Protein AF-A0A931UJ26-F1 (afdb_monomer)

Mean predicted aligned error: 15.84 Å

Nearest PDB structures (foldseek):
  3op9-assembly1_A  TM=4.551E-01  e=1.557E-01  Listeria innocua
  1b0n-assembly1_A  TM=3.603E-01  e=1.557E-01  Bacillus subtilis
  6cf1-assembly1_B  TM=5.191E-01  e=8.273E-01  Proteus vulgaris
  2icp-assembly1_A  TM=5.443E-01  e=1.192E+00  Escherichia coli CFT073
  6cf1-assembly1_A  TM=5.221E-01  e=2.230E+00  Proteus vulgaris

Secondary structure (DSSP, 8-state):
-PBP---HHHHHHHHHHTT--HHHHHHHHTS-HHHHHHHHTTSS--BHHHHS-HHHHHHH--TTS-HHHHHHHHHHHHT--HHHHHHHHHHTTSS-HHHHHHHHHHHHHHHHHHHHHT--PPPHHHHHHHHH-HHHHHHHHHHHHTTSS-HHHHHHHHTS-GGGHHHHHHHHT--

Sequence (175 aa):
MSQALVNPDILRWARERSYLGVDMLAHKIGTKVEKVLAWEMGEALPTFKQLVPKNLFLVTWNSNQNIGENADRLARHLRVSTVVIARRALDLNLIDWAGYWSFYESERDKWTRTREDSESGGDFYRTLKTRNGTRFSQAVLSSAYEGRLLFREAAALLGTSVGNLDHYAKEMGVR

Structure (mmCIF, N/CA/C/O backbone):
data_AF-A0A931UJ26-F1
#
_entry.id   AF-A0A931UJ26-F1
#
loop_
_atom_site.group_PDB
_atom_site.id
_atom_site.type_symbol
_atom_site.label_atom_id
_atom_site.label_alt_id
_atom_site.label_comp_id
_atom_site.label_asym_id
_atom_site.label_entity_id
_atom_site.label_seq_id
_atom_site.pdbx_PDB_ins_code
_atom_site.Cartn_x
_atom_site.Cartn_y
_atom_site.Cartn_z
_atom_site.occupancy
_atom_site.B_iso_or_equiv
_atom_site.auth_seq_id
_atom_site.auth_comp_id
_atom_site.auth_asym_id
_atom_site.auth_atom_id
_atom_site.pdbx_PDB_model_num
ATOM 1 N N . MET A 1 1 ? 15.962 -14.970 -13.561 1.00 50.59 1 MET A N 1
ATOM 2 C CA . MET A 1 1 ? 14.930 -13.942 -13.848 1.00 50.59 1 MET A CA 1
ATOM 3 C C . MET A 1 1 ? 14.310 -13.528 -12.524 1.00 50.59 1 MET A C 1
ATOM 5 O O . MET A 1 1 ? 13.926 -14.416 -11.780 1.00 50.59 1 MET A O 1
ATOM 9 N N . SER A 1 2 ? 14.265 -12.233 -12.207 1.00 52.56 2 SER A N 1
ATOM 10 C CA . SER A 1 2 ? 13.712 -11.697 -10.953 1.00 52.56 2 SER A CA 1
ATOM 11 C C . SER A 1 2 ? 12.178 -11.812 -10.935 1.00 52.56 2 SER A C 1
ATOM 13 O O . SER A 1 2 ? 11.491 -11.302 -11.826 1.00 52.56 2 SER A O 1
ATOM 15 N N . GLN A 1 3 ? 11.639 -12.530 -9.948 1.00 62.94 3 GLN A N 1
ATOM 16 C CA . GLN A 1 3 ? 10.199 -12.640 -9.695 1.00 62.94 3 GLN A CA 1
ATOM 17 C C . GLN A 1 3 ? 9.702 -11.382 -8.974 1.00 62.94 3 GLN A C 1
ATOM 19 O O . GLN A 1 3 ? 10.409 -10.845 -8.123 1.00 62.94 3 GLN A O 1
ATOM 24 N N . ALA A 1 4 ? 8.507 -10.905 -9.320 1.00 61.78 4 ALA A N 1
ATOM 25 C CA . ALA A 1 4 ? 7.857 -9.818 -8.603 1.00 61.78 4 ALA A CA 1
ATOM 26 C C . ALA A 1 4 ? 7.001 -10.409 -7.477 1.00 61.78 4 ALA A C 1
ATOM 28 O O . ALA A 1 4 ? 6.097 -11.201 -7.737 1.00 61.78 4 ALA A O 1
ATOM 29 N N . LEU A 1 5 ? 7.284 -10.026 -6.232 1.00 61.44 5 LEU A N 1
ATOM 30 C CA . LEU A 1 5 ? 6.483 -10.401 -5.065 1.00 61.44 5 LEU A CA 1
ATOM 31 C C . LEU A 1 5 ? 5.169 -9.608 -5.092 1.00 61.44 5 LEU A C 1
ATOM 33 O O . LEU A 1 5 ? 5.069 -8.528 -4.515 1.00 61.44 5 LEU A O 1
ATOM 37 N N . VAL A 1 6 ? 4.185 -10.115 -5.833 1.00 65.19 6 VAL A N 1
ATOM 38 C CA . VAL A 1 6 ? 2.844 -9.529 -5.942 1.00 65.19 6 VAL A CA 1
ATOM 39 C C . VAL A 1 6 ? 1.851 -10.429 -5.220 1.00 65.19 6 VAL A C 1
ATOM 41 O O . VAL A 1 6 ? 1.891 -11.644 -5.387 1.00 65.19 6 VAL A O 1
ATOM 44 N N . ASN A 1 7 ? 0.954 -9.834 -4.433 1.00 70.00 7 ASN A N 1
ATOM 45 C CA . ASN A 1 7 ? -0.110 -10.565 -3.753 1.00 70.00 7 ASN A CA 1
ATOM 46 C C . ASN A 1 7 ? -1.138 -11.113 -4.782 1.00 70.00 7 ASN A C 1
ATOM 48 O O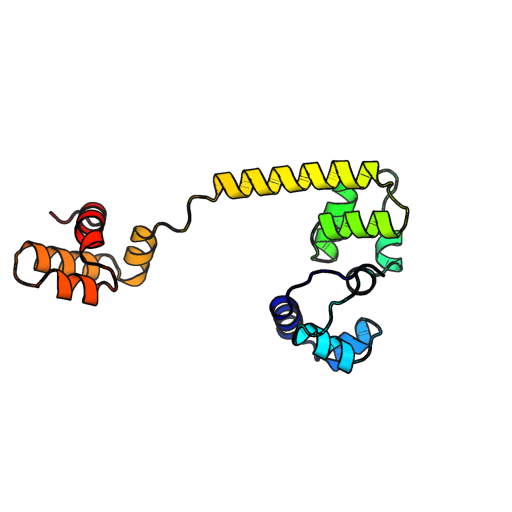 . ASN A 1 7 ? -1.698 -10.310 -5.540 1.00 70.00 7 ASN A O 1
ATOM 52 N N . PRO A 1 8 ? -1.415 -12.434 -4.796 1.00 70.00 8 PRO A N 1
ATOM 53 C CA . PRO A 1 8 ? -2.411 -13.069 -5.669 1.00 70.00 8 PRO A CA 1
ATOM 54 C C . PRO A 1 8 ? -3.813 -12.452 -5.595 1.00 70.00 8 PRO A C 1
ATOM 56 O O . PRO A 1 8 ? -4.455 -12.247 -6.628 1.00 70.00 8 PRO A O 1
ATOM 59 N N . ASP A 1 9 ? -4.266 -12.079 -4.397 1.00 62.59 9 ASP A N 1
ATOM 60 C CA . ASP A 1 9 ? -5.603 -11.515 -4.180 1.00 62.59 9 ASP A CA 1
ATOM 61 C C . ASP A 1 9 ? -5.744 -10.137 -4.833 1.00 62.59 9 ASP A C 1
ATOM 63 O O . ASP A 1 9 ? -6.786 -9.797 -5.394 1.00 62.59 9 ASP A O 1
ATOM 67 N N . ILE A 1 10 ? -4.662 -9.352 -4.833 1.00 65.94 10 ILE A N 1
ATOM 68 C CA . ILE A 1 10 ? -4.625 -8.034 -5.476 1.00 65.94 10 ILE A CA 1
ATOM 69 C C . ILE A 1 10 ? -4.669 -8.176 -7.002 1.00 65.94 10 ILE A C 1
ATOM 71 O O . ILE A 1 10 ? -5.315 -7.367 -7.671 1.00 65.94 10 ILE A O 1
ATOM 75 N N . LEU A 1 11 ? -4.021 -9.203 -7.565 1.00 68.50 11 LEU A N 1
ATOM 76 C CA . LEU A 1 11 ? -4.060 -9.479 -9.006 1.00 68.50 11 LEU A CA 1
ATOM 77 C C . LEU A 1 11 ? -5.468 -9.858 -9.463 1.00 68.50 11 LEU A C 1
ATOM 79 O O . LEU A 1 11 ? -5.969 -9.282 -10.434 1.00 68.50 11 LEU A O 1
ATOM 83 N N . ARG A 1 12 ? -6.120 -10.766 -8.729 1.00 70.69 12 ARG A N 1
ATOM 84 C CA . ARG A 1 12 ? -7.504 -11.172 -8.996 1.00 70.69 12 ARG A CA 1
ATOM 85 C C . ARG A 1 12 ? -8.454 -9.980 -8.896 1.00 70.69 12 ARG A C 1
ATOM 87 O O . ARG A 1 12 ? -9.188 -9.703 -9.843 1.00 70.69 12 ARG A O 1
ATOM 94 N N . TRP A 1 13 ? -8.363 -9.213 -7.808 1.00 71.56 13 TRP A N 1
ATOM 95 C CA . TRP A 1 13 ? -9.161 -8.002 -7.606 1.00 71.56 13 TRP A CA 1
ATOM 96 C C . TRP A 1 13 ? -8.979 -6.985 -8.741 1.00 71.56 13 TRP A C 1
ATOM 98 O O . TRP A 1 13 ? -9.958 -6.456 -9.269 1.00 71.56 13 TRP A O 1
ATOM 108 N N . ALA A 1 14 ? -7.737 -6.714 -9.155 1.00 63.72 14 ALA A N 1
ATOM 109 C CA . ALA A 1 14 ? -7.449 -5.743 -10.208 1.00 63.72 14 ALA A CA 1
ATOM 110 C C . ALA A 1 14 ? -7.990 -6.189 -11.575 1.00 63.72 14 ALA A C 1
ATOM 112 O O . ALA A 1 14 ? -8.492 -5.353 -12.338 1.00 63.72 14 ALA A O 1
ATOM 113 N N . ARG A 1 15 ? -7.919 -7.494 -11.878 1.00 82.94 15 ARG A N 1
ATOM 114 C CA . ARG A 1 15 ? -8.492 -8.087 -13.092 1.00 82.94 15 ARG A CA 1
ATOM 115 C C . ARG A 1 15 ? -10.016 -7.953 -13.102 1.00 82.94 15 ARG A C 1
ATOM 117 O O . ARG A 1 15 ? -10.567 -7.419 -14.066 1.00 82.94 15 ARG A O 1
ATOM 124 N N . GLU A 1 16 ? -10.679 -8.390 -12.034 1.00 74.19 16 GLU A N 1
ATOM 125 C CA . GLU A 1 16 ? -12.142 -8.357 -11.903 1.00 74.19 16 GLU A CA 1
ATOM 126 C C . GLU A 1 16 ? -12.684 -6.928 -11.944 1.00 74.19 16 GLU A C 1
ATOM 128 O O . GLU A 1 16 ? -13.625 -6.636 -12.678 1.00 74.19 16 GLU A O 1
ATOM 133 N N . ARG A 1 17 ? -12.025 -5.995 -11.249 1.00 64.69 17 ARG A N 1
ATOM 134 C CA . ARG A 1 17 ? -12.390 -4.572 -11.257 1.00 64.69 17 ARG A CA 1
ATOM 135 C C . ARG A 1 17 ? -12.195 -3.901 -12.618 1.00 64.69 17 ARG A C 1
ATOM 137 O O . ARG A 1 17 ? -12.850 -2.902 -12.903 1.00 64.69 17 ARG A O 1
ATOM 144 N N . SER A 1 18 ? -11.296 -4.431 -13.443 1.00 65.12 18 SER A N 1
ATOM 145 C CA . SER A 1 18 ? -11.082 -3.974 -14.820 1.00 65.12 18 SER A CA 1
ATOM 146 C C . SER A 1 18 ? -11.994 -4.686 -15.828 1.00 65.12 18 SER A C 1
ATOM 148 O O . SER A 1 18 ? -11.839 -4.459 -17.025 1.00 65.12 18 SER A O 1
ATOM 150 N N . TYR A 1 19 ? -12.911 -5.547 -15.362 1.00 76.00 19 TYR A N 1
ATOM 151 C CA . TYR A 1 19 ? -13.787 -6.389 -16.185 1.00 76.00 19 TYR A CA 1
ATOM 152 C C . TYR A 1 19 ? -13.023 -7.230 -17.221 1.00 76.00 19 TYR A C 1
ATOM 154 O O . TYR A 1 19 ? -13.502 -7.469 -18.328 1.00 76.00 19 TYR A O 1
ATOM 162 N N . LEU A 1 20 ? -11.808 -7.668 -16.875 1.00 74.56 20 LEU A N 1
ATOM 163 C CA . LEU A 1 20 ? -10.976 -8.488 -17.752 1.00 74.56 20 LEU A CA 1
ATOM 164 C C . LEU A 1 20 ? -11.167 -9.977 -17.436 1.00 74.56 20 LEU A C 1
ATOM 166 O O . LEU A 1 20 ? -11.028 -10.418 -16.294 1.00 74.56 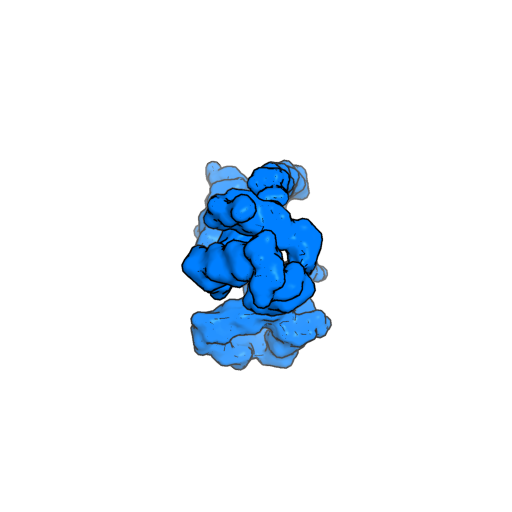20 LEU A O 1
ATOM 170 N N . GLY A 1 21 ? -11.439 -10.773 -18.469 1.00 82.50 21 GLY A N 1
ATOM 171 C CA . GLY A 1 21 ? -11.308 -12.229 -18.399 1.00 82.50 21 GLY A CA 1
ATOM 172 C C . GLY A 1 21 ? -9.844 -12.650 -18.221 1.00 82.50 21 GLY A C 1
ATOM 173 O O . GLY A 1 21 ? -8.923 -11.907 -18.577 1.00 82.50 21 GLY A O 1
ATOM 174 N N . VAL A 1 22 ? -9.610 -13.832 -17.643 1.00 79.25 22 VAL A N 1
ATOM 175 C CA . VAL A 1 22 ? -8.252 -14.387 -17.444 1.00 79.25 22 VAL A CA 1
ATOM 176 C C . VAL A 1 22 ? -7.551 -14.602 -18.792 1.00 79.25 22 VAL A C 1
ATOM 178 O O . VAL A 1 22 ? -6.363 -14.324 -18.945 1.00 79.25 22 VAL A O 1
ATOM 181 N N . ASP A 1 23 ? -8.316 -15.035 -19.788 1.00 80.94 23 ASP A N 1
ATOM 182 C CA . ASP A 1 23 ? -7.950 -15.190 -21.193 1.00 80.94 23 ASP A CA 1
ATOM 183 C C . ASP A 1 23 ? -7.543 -13.858 -21.842 1.00 80.94 23 ASP A C 1
ATOM 185 O O . ASP A 1 23 ? -6.474 -13.752 -22.449 1.00 80.94 23 ASP A O 1
ATOM 189 N N . MET A 1 24 ? -8.339 -12.810 -21.628 1.00 76.12 24 MET A N 1
ATOM 190 C CA . MET A 1 24 ? -8.066 -11.466 -22.139 1.00 76.12 24 MET A CA 1
ATOM 191 C C . MET A 1 24 ? -6.815 -10.855 -21.499 1.00 76.12 24 MET A C 1
ATOM 193 O O . MET A 1 24 ? -6.013 -10.206 -22.177 1.00 76.12 24 MET A O 1
ATOM 197 N N . LEU A 1 25 ? -6.611 -11.085 -20.199 1.00 76.81 25 LEU A N 1
ATOM 198 C CA . LEU A 1 25 ? -5.410 -10.654 -19.487 1.00 76.81 25 LEU A CA 1
ATOM 199 C C . LEU A 1 25 ? -4.162 -11.376 -20.011 1.00 76.81 25 LEU A C 1
ATOM 201 O O . LEU A 1 25 ? -3.145 -10.734 -20.284 1.00 76.81 25 LEU A O 1
ATOM 205 N N . ALA A 1 26 ? -4.251 -12.694 -20.199 1.00 81.88 26 ALA A N 1
ATOM 206 C CA . ALA A 1 26 ? -3.172 -13.515 -20.735 1.00 81.88 26 ALA A CA 1
ATOM 207 C C . ALA A 1 26 ? -2.764 -13.064 -22.146 1.00 81.88 26 ALA A C 1
ATOM 209 O O . ALA A 1 26 ? -1.575 -12.864 -22.408 1.00 81.88 26 ALA A O 1
ATOM 210 N N . HIS A 1 27 ? -3.743 -12.804 -23.019 1.00 80.25 27 HIS A N 1
ATOM 211 C CA . HIS A 1 27 ? -3.508 -12.294 -24.368 1.00 80.25 27 HIS A CA 1
ATOM 212 C C . HIS A 1 27 ? -2.820 -10.919 -24.353 1.00 80.25 27 HIS A C 1
ATOM 214 O O . HIS A 1 27 ? -1.817 -10.716 -25.034 1.00 80.25 27 HIS A O 1
ATOM 220 N N . LYS A 1 28 ? -3.296 -9.991 -23.512 1.00 72.94 28 LYS A N 1
ATOM 221 C CA . LYS A 1 28 ? -2.764 -8.621 -23.421 1.00 72.94 28 LYS A CA 1
ATOM 222 C C . LYS A 1 28 ? -1.346 -8.550 -22.843 1.00 72.94 28 LYS A C 1
ATOM 224 O O . LYS A 1 28 ? -0.566 -7.689 -23.241 1.00 72.94 28 LYS A O 1
ATOM 229 N N . ILE A 1 29 ? -1.011 -9.443 -21.910 1.00 73.62 29 ILE A N 1
ATOM 230 C CA . ILE A 1 29 ? 0.327 -9.546 -21.296 1.00 73.62 29 ILE A CA 1
ATOM 231 C C . ILE A 1 29 ? 1.272 -10.426 -22.140 1.00 73.62 29 ILE A C 1
ATOM 233 O O . ILE A 1 29 ? 2.484 -10.429 -21.917 1.00 73.62 29 ILE A O 1
ATOM 237 N N . GLY A 1 30 ? 0.749 -11.164 -23.125 1.00 77.75 30 GLY A N 1
ATOM 238 C CA . GLY A 1 30 ? 1.531 -12.089 -23.946 1.00 77.75 30 GLY A CA 1
ATOM 239 C C . GLY A 1 30 ? 2.007 -13.306 -23.150 1.00 77.75 30 GLY A C 1
ATOM 240 O O . GLY A 1 30 ? 3.174 -13.695 -23.221 1.00 77.75 30 GLY A O 1
ATOM 241 N N . THR A 1 31 ? 1.131 -13.887 -22.329 1.00 81.94 31 THR A N 1
ATOM 242 C CA . THR A 1 31 ? 1.430 -15.089 -21.544 1.00 8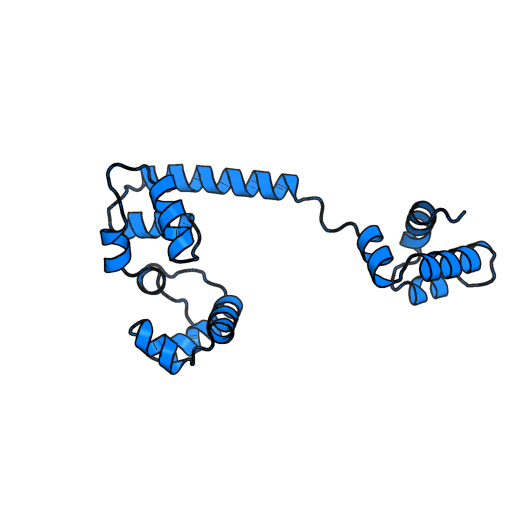1.94 31 THR A CA 1
ATOM 243 C C . THR A 1 31 ? 0.321 -16.135 -21.658 1.00 81.94 31 THR A C 1
ATOM 245 O O . THR A 1 31 ? -0.720 -15.882 -22.254 1.00 81.94 31 THR A O 1
ATOM 248 N N . LYS A 1 32 ? 0.558 -17.342 -21.136 1.00 84.94 32 LYS A N 1
ATOM 249 C CA . LYS A 1 32 ? -0.433 -18.426 -21.165 1.00 84.94 32 LYS A CA 1
ATOM 250 C C . LYS A 1 32 ? -1.474 -18.232 -20.066 1.00 84.94 32 LYS A C 1
ATOM 252 O O . LYS A 1 32 ? -1.114 -17.840 -18.957 1.00 84.94 32 LYS A O 1
ATOM 257 N N . VAL A 1 33 ? -2.729 -18.580 -20.350 1.00 83.31 33 VAL A N 1
ATOM 258 C CA . VAL A 1 33 ? -3.852 -18.513 -19.393 1.00 83.31 33 VAL A CA 1
ATOM 259 C C . VAL A 1 33 ? -3.542 -19.301 -18.119 1.00 83.31 33 VAL A C 1
ATOM 261 O O . VAL A 1 33 ? -3.693 -18.779 -17.020 1.00 83.31 33 VAL A O 1
ATOM 264 N N . GLU A 1 34 ? -2.989 -20.506 -18.270 1.00 84.56 34 GLU A N 1
ATOM 265 C CA . GLU A 1 34 ? -2.540 -21.378 -17.170 1.00 84.56 34 GLU A CA 1
ATOM 266 C C . GLU A 1 34 ? -1.594 -20.656 -16.202 1.00 84.56 34 GLU A C 1
ATOM 268 O O . GLU A 1 34 ? -1.661 -20.827 -14.989 1.00 84.56 34 GLU A O 1
ATOM 273 N N . LYS A 1 35 ? -0.721 -19.800 -16.740 1.00 81.00 35 LYS A N 1
ATOM 274 C CA . LYS A 1 35 ? 0.269 -19.071 -15.951 1.00 81.00 35 LYS A CA 1
ATOM 275 C C . LYS A 1 35 ? -0.357 -17.915 -15.173 1.00 81.00 35 LYS A C 1
ATOM 277 O O . LYS A 1 35 ? 0.092 -17.629 -14.072 1.00 81.00 35 LYS A O 1
ATOM 282 N N . VAL A 1 36 ? -1.385 -17.275 -15.729 1.00 77.25 36 VAL A N 1
ATOM 283 C CA . VAL A 1 36 ? -2.161 -16.234 -15.035 1.00 77.25 36 VAL A CA 1
ATOM 284 C C . VAL A 1 36 ? -2.971 -16.849 -13.895 1.00 77.25 36 VAL A C 1
ATOM 286 O O . VAL A 1 36 ? -2.976 -16.303 -12.796 1.00 77.25 36 VAL A O 1
ATOM 289 N N . LEU A 1 37 ? -3.573 -18.021 -14.115 1.00 80.38 37 LEU A N 1
ATOM 290 C CA . LEU A 1 37 ? -4.253 -18.774 -13.058 1.00 80.38 37 LEU A CA 1
ATOM 291 C C . LEU A 1 37 ? -3.286 -19.157 -11.932 1.00 80.38 37 LEU A C 1
ATOM 293 O O . LEU A 1 37 ? -3.591 -18.925 -10.767 1.00 80.38 37 LEU A O 1
ATOM 297 N N . ALA A 1 38 ? -2.087 -19.640 -12.270 1.00 81.31 38 ALA A N 1
ATOM 298 C CA . ALA A 1 38 ? -1.052 -19.936 -11.279 1.00 81.31 38 ALA A CA 1
ATOM 299 C C . ALA A 1 38 ? -0.635 -18.697 -10.459 1.00 81.31 38 ALA A C 1
ATOM 301 O O . ALA A 1 38 ? -0.271 -18.827 -9.292 1.00 81.31 38 ALA A O 1
ATOM 302 N N . TRP A 1 39 ? -0.716 -17.487 -11.027 1.00 80.69 39 TRP A N 1
ATOM 303 C CA . TRP A 1 39 ? -0.491 -16.245 -10.274 1.00 80.69 39 TRP A CA 1
ATOM 304 C C . TRP A 1 39 ? -1.634 -15.918 -9.322 1.00 80.69 39 TRP A C 1
ATOM 306 O O . TRP A 1 39 ? -1.384 -15.531 -8.185 1.00 80.69 39 TRP A O 1
ATOM 316 N N . GLU A 1 40 ? -2.879 -16.092 -9.763 1.00 79.12 40 GLU A N 1
ATOM 317 C CA . GLU A 1 40 ? -4.072 -15.846 -8.941 1.00 79.12 40 GLU A CA 1
ATOM 318 C C . GLU A 1 40 ? -4.277 -16.892 -7.841 1.00 79.12 40 GLU A C 1
ATOM 320 O O . GLU A 1 40 ? -5.026 -16.638 -6.898 1.00 79.12 40 GLU A O 1
ATOM 325 N N . MET A 1 41 ? -3.630 -18.052 -7.955 1.00 75.25 41 MET A N 1
ATOM 326 C CA . MET A 1 41 ? -3.595 -19.098 -6.929 1.00 75.25 41 MET A CA 1
ATOM 327 C C . MET A 1 41 ? -2.347 -19.021 -6.035 1.00 75.25 41 MET A C 1
ATOM 329 O O . MET A 1 41 ? -2.249 -19.759 -5.062 1.00 75.25 41 MET A O 1
ATOM 333 N N . GLY A 1 42 ? -1.394 -18.130 -6.338 1.00 73.31 42 GLY A N 1
ATOM 334 C CA . GLY A 1 42 ? -0.148 -17.985 -5.575 1.00 73.31 42 GLY A CA 1
ATOM 335 C C . GLY A 1 42 ? 0.886 -19.092 -5.803 1.00 73.31 42 GLY A C 1
ATOM 336 O O . GLY A 1 42 ? 1.907 -19.122 -5.123 1.00 73.31 42 GLY A O 1
ATOM 337 N N . GLU A 1 43 ? 0.661 -19.973 -6.777 1.00 76.00 43 GLU A N 1
ATOM 338 C CA . GLU A 1 43 ? 1.567 -21.067 -7.148 1.00 76.00 43 GLU A CA 1
ATOM 339 C C . GLU A 1 43 ? 2.786 -20.574 -7.942 1.00 76.00 43 GLU A C 1
ATOM 341 O O . GLU A 1 43 ? 3.842 -21.206 -7.959 1.00 76.00 43 GLU A O 1
ATOM 346 N N . ALA A 1 44 ? 2.657 -19.424 -8.607 1.00 70.19 44 ALA A N 1
ATOM 347 C CA . ALA A 1 44 ? 3.740 -18.777 -9.326 1.00 70.19 44 ALA A CA 1
ATOM 348 C C . ALA A 1 44 ? 3.669 -17.258 -9.170 1.00 70.19 44 ALA A C 1
ATOM 350 O O . ALA A 1 44 ? 2.605 -16.678 -8.986 1.00 70.19 44 ALA A O 1
ATOM 351 N N . LEU A 1 45 ? 4.810 -16.590 -9.318 1.00 68.75 45 LEU A N 1
ATOM 352 C CA . LEU A 1 45 ? 4.878 -15.132 -9.301 1.00 68.75 45 LEU A CA 1
ATOM 353 C C . LEU A 1 45 ? 5.069 -14.583 -10.721 1.00 68.75 45 LEU A C 1
ATOM 355 O O . LEU A 1 45 ? 5.880 -15.131 -11.487 1.00 68.75 45 LEU A O 1
ATOM 359 N N . PRO A 1 46 ? 4.366 -13.499 -11.101 1.00 71.56 46 PRO A N 1
ATOM 360 C CA . PRO A 1 46 ? 4.663 -12.796 -12.337 1.00 71.56 46 PRO A CA 1
ATOM 361 C C . PRO A 1 46 ? 6.088 -12.241 -12.296 1.00 71.56 46 PRO A C 1
ATOM 363 O O . PRO A 1 46 ? 6.650 -11.931 -11.246 1.00 71.56 46 PRO A O 1
ATOM 366 N N . THR A 1 47 ? 6.707 -12.103 -13.464 1.00 70.00 47 THR A N 1
ATOM 367 C CA . THR A 1 47 ? 8.020 -11.448 -13.556 1.00 70.00 47 THR A CA 1
ATOM 368 C C . THR A 1 47 ? 7.849 -9.935 -13.661 1.00 70.00 47 THR A C 1
ATOM 370 O O . THR A 1 47 ? 6.877 -9.456 -14.246 1.00 70.00 47 THR A O 1
ATOM 373 N N . PHE A 1 48 ? 8.837 -9.158 -13.204 1.00 64.62 48 PHE A N 1
ATOM 374 C CA . PHE A 1 48 ? 8.837 -7.693 -13.374 1.00 64.62 48 PHE A CA 1
ATOM 375 C C . PHE A 1 48 ? 8.653 -7.251 -14.837 1.00 64.62 48 PHE A C 1
ATOM 377 O O . PHE A 1 48 ? 8.063 -6.207 -15.113 1.00 64.62 48 PHE A O 1
ATOM 384 N N . LYS A 1 49 ? 9.103 -8.074 -15.795 1.00 62.38 49 LYS A N 1
ATOM 385 C CA . LYS A 1 49 ? 8.923 -7.845 -17.238 1.00 62.38 49 LYS A CA 1
ATOM 386 C C . LYS A 1 49 ? 7.458 -7.772 -17.667 1.00 62.38 49 LYS A C 1
ATOM 388 O O . LYS A 1 49 ? 7.164 -7.076 -18.631 1.00 62.38 49 LYS A O 1
ATOM 393 N N . GLN A 1 50 ? 6.581 -8.493 -16.975 1.00 65.56 50 GLN A N 1
ATOM 394 C CA . GLN A 1 50 ? 5.161 -8.599 -17.306 1.00 65.56 50 GLN A CA 1
ATOM 395 C C . GLN A 1 50 ? 4.334 -7.479 -16.665 1.00 65.56 50 GLN A C 1
ATOM 397 O O . GLN A 1 50 ? 3.298 -7.113 -17.204 1.00 65.56 50 GLN A O 1
ATOM 402 N N . LEU A 1 51 ? 4.822 -6.897 -15.566 1.00 65.44 51 LEU A N 1
ATOM 403 C CA . LEU A 1 51 ? 4.205 -5.734 -14.919 1.00 65.44 51 LEU A CA 1
ATOM 404 C C . LEU A 1 51 ? 4.597 -4.415 -15.597 1.00 65.44 51 LEU A C 1
ATOM 406 O O . LEU A 1 51 ? 3.836 -3.454 -15.566 1.00 65.44 51 LEU A O 1
ATOM 410 N N . VAL A 1 52 ? 5.789 -4.362 -16.202 1.00 66.50 52 VAL A N 1
ATOM 411 C CA . VAL A 1 52 ? 6.343 -3.132 -16.776 1.00 66.50 52 VAL A CA 1
ATOM 412 C C . VAL A 1 52 ? 6.953 -3.401 -18.164 1.00 66.50 52 VAL A C 1
ATOM 414 O O . VAL A 1 52 ? 8.133 -3.789 -18.272 1.00 66.50 52 VAL A O 1
ATOM 417 N N . PRO A 1 53 ? 6.169 -3.204 -19.246 1.00 74.25 53 PRO A N 1
ATOM 418 C CA . PRO A 1 53 ? 6.619 -3.424 -20.619 1.00 74.25 53 PRO A CA 1
ATOM 419 C C . PRO A 1 53 ? 7.829 -2.548 -20.970 1.00 74.25 53 PRO A C 1
ATOM 421 O O . PRO A 1 53 ? 7.826 -1.341 -20.735 1.00 74.25 53 PRO A O 1
ATOM 424 N N . LYS A 1 54 ? 8.879 -3.152 -21.547 1.00 75.81 54 LYS A N 1
ATOM 425 C CA . LYS A 1 54 ? 10.153 -2.466 -21.854 1.00 75.81 54 LYS A CA 1
ATOM 426 C C . LYS A 1 54 ? 9.966 -1.286 -22.815 1.00 75.81 54 LYS A C 1
ATOM 428 O O . LYS A 1 54 ? 10.582 -0.248 -22.628 1.00 75.81 54 LYS A O 1
ATOM 433 N N . ASN A 1 55 ? 9.134 -1.454 -23.838 1.00 74.44 55 ASN A N 1
ATOM 434 C CA . ASN A 1 55 ? 8.853 -0.433 -24.848 1.00 74.44 55 ASN A CA 1
ATOM 435 C C . ASN A 1 55 ? 8.237 0.829 -24.229 1.00 74.44 55 ASN A C 1
ATOM 437 O O . ASN A 1 55 ? 8.751 1.922 -24.435 1.00 74.44 55 ASN A O 1
ATOM 441 N N . LEU A 1 56 ? 7.187 0.669 -23.422 1.00 72.44 56 LEU A N 1
ATOM 442 C CA . LEU A 1 56 ? 6.520 1.792 -22.769 1.00 72.44 56 LEU A CA 1
ATOM 443 C C . LEU A 1 56 ? 7.442 2.480 -21.754 1.00 72.44 56 LEU A C 1
ATOM 445 O O . LEU A 1 56 ? 7.449 3.706 -21.650 1.00 72.44 56 LEU A O 1
ATOM 449 N N . PHE A 1 57 ? 8.252 1.686 -21.049 1.00 79.69 57 PHE A N 1
ATOM 450 C CA . PHE A 1 57 ? 9.247 2.191 -20.111 1.00 79.69 57 PHE A CA 1
ATOM 451 C C . PHE A 1 57 ? 10.280 3.080 -20.798 1.00 79.69 57 PHE A C 1
ATOM 453 O O . PHE A 1 57 ? 10.490 4.203 -20.364 1.00 79.69 57 PHE A O 1
ATOM 460 N N . LEU A 1 58 ? 10.887 2.603 -21.888 1.00 77.50 58 LEU A N 1
ATOM 461 C CA . LEU A 1 58 ? 11.934 3.337 -22.602 1.00 77.50 58 LEU A CA 1
ATOM 462 C C . LEU A 1 58 ? 11.418 4.614 -23.268 1.00 77.50 58 LEU A C 1
ATOM 464 O O . LEU A 1 58 ? 12.129 5.608 -23.270 1.00 77.50 58 LEU A O 1
ATOM 468 N N . VAL A 1 59 ? 10.189 4.608 -23.794 1.00 80.94 59 VAL A N 1
ATOM 469 C CA . VAL A 1 59 ? 9.575 5.806 -24.402 1.00 80.94 59 VAL A CA 1
ATOM 470 C C . VAL A 1 59 ? 9.293 6.890 -23.359 1.00 80.94 59 VAL A C 1
ATOM 472 O O . VAL A 1 59 ? 9.344 8.077 -23.663 1.00 80.94 59 VAL A O 1
ATOM 475 N N . THR A 1 60 ? 8.989 6.487 -22.127 1.00 78.88 60 THR A N 1
ATOM 476 C CA . THR A 1 60 ? 8.576 7.408 -21.060 1.00 78.88 60 THR A CA 1
ATOM 477 C C . THR A 1 60 ? 9.734 7.776 -20.123 1.00 78.88 60 THR A C 1
ATOM 479 O O . THR A 1 60 ? 9.625 8.728 -19.345 1.00 78.88 60 THR A O 1
ATOM 482 N N . TRP A 1 61 ? 10.839 7.028 -20.163 1.00 83.00 61 TRP A N 1
ATOM 483 C CA . TRP A 1 61 ? 12.036 7.294 -19.374 1.00 83.00 61 TRP A CA 1
ATOM 484 C C . TRP A 1 61 ? 12.786 8.499 -19.939 1.00 83.00 61 TRP A C 1
ATOM 486 O O . TRP A 1 61 ? 13.143 8.519 -21.115 1.00 83.00 61 TRP A O 1
ATOM 496 N N . ASN A 1 62 ? 13.048 9.497 -19.097 1.00 84.38 62 ASN A N 1
ATOM 497 C CA . ASN A 1 62 ? 13.789 10.689 -19.485 1.00 84.38 62 ASN A CA 1
ATOM 498 C C . ASN A 1 62 ? 15.133 10.733 -18.752 1.00 84.38 62 ASN A C 1
ATOM 500 O O . ASN A 1 62 ? 15.171 10.974 -17.547 1.00 84.38 62 ASN A O 1
ATOM 504 N N . SER A 1 63 ? 16.235 10.552 -19.481 1.00 80.25 63 SER A N 1
ATOM 505 C CA . SER A 1 63 ? 17.592 10.551 -18.916 1.00 80.25 63 SER A CA 1
ATOM 506 C C . SER A 1 63 ? 18.028 11.894 -18.315 1.00 80.25 63 SER A C 1
ATOM 508 O O . SER A 1 63 ? 18.987 11.920 -17.553 1.00 80.25 63 SER A O 1
ATOM 510 N N . ASN A 1 64 ? 17.337 12.997 -18.628 1.00 83.06 64 ASN A N 1
ATOM 511 C CA . ASN A 1 64 ? 17.619 14.316 -18.051 1.00 83.06 64 ASN A CA 1
ATOM 512 C C . ASN A 1 64 ? 16.962 14.526 -16.676 1.00 83.06 64 ASN A C 1
ATOM 514 O O . ASN A 1 64 ? 17.228 15.530 -16.022 1.00 83.06 64 ASN A O 1
ATOM 518 N N . GLN A 1 65 ? 16.076 13.621 -16.254 1.00 83.38 65 GLN A N 1
ATOM 519 C CA . GLN A 1 65 ? 15.391 13.694 -14.966 1.00 83.38 65 GLN A CA 1
ATOM 520 C C . GLN A 1 65 ? 15.979 12.708 -13.966 1.00 83.38 65 GLN A C 1
ATOM 522 O O . GLN A 1 65 ? 16.515 11.660 -14.331 1.00 83.38 65 GLN A O 1
ATOM 527 N N . ASN A 1 66 ? 15.834 13.032 -12.682 1.00 84.94 66 ASN A N 1
ATOM 528 C CA . ASN A 1 66 ? 16.277 12.144 -11.619 1.00 84.94 66 ASN A CA 1
ATOM 529 C C . ASN A 1 66 ? 15.420 10.862 -11.555 1.00 84.94 66 ASN A C 1
ATOM 531 O O . ASN A 1 66 ? 14.325 10.758 -12.122 1.00 84.94 66 ASN A O 1
ATOM 535 N N . ILE A 1 67 ? 15.953 9.855 -10.862 1.00 83.62 67 ILE A N 1
ATOM 536 C CA . ILE A 1 67 ? 15.340 8.524 -10.747 1.00 83.62 67 ILE A CA 1
ATOM 537 C C . ILE A 1 67 ? 13.954 8.622 -10.105 1.00 83.62 67 ILE A C 1
ATOM 539 O O . ILE A 1 67 ? 13.035 7.947 -10.559 1.00 83.62 67 ILE A O 1
ATOM 543 N N . GLY A 1 68 ? 13.791 9.486 -9.098 1.00 82.00 68 GLY A N 1
ATOM 544 C CA . GLY A 1 68 ? 12.530 9.659 -8.382 1.00 82.00 68 GLY A CA 1
ATOM 545 C C . GLY A 1 68 ? 11.423 10.245 -9.247 1.00 82.00 68 GLY A C 1
ATOM 546 O O . GLY A 1 68 ? 10.329 9.700 -9.263 1.00 82.00 68 GLY A O 1
ATOM 547 N N . GLU A 1 69 ? 11.705 11.278 -10.035 1.00 84.69 69 GLU A N 1
ATOM 548 C CA . GLU A 1 69 ? 10.745 11.897 -10.957 1.00 84.69 69 GLU A CA 1
ATOM 549 C C . GLU A 1 69 ? 10.304 10.933 -12.059 1.00 84.69 69 GLU A C 1
ATOM 551 O O . GLU A 1 69 ? 9.109 10.815 -12.357 1.00 84.69 69 GLU A O 1
ATOM 556 N N . ASN A 1 70 ? 11.260 10.202 -12.641 1.00 85.81 70 ASN A N 1
ATOM 557 C CA . ASN A 1 70 ? 10.949 9.152 -13.604 1.00 85.81 70 ASN A CA 1
ATOM 558 C C . ASN A 1 70 ? 10.121 8.036 -12.952 1.00 85.81 70 ASN A C 1
ATOM 560 O O . ASN A 1 70 ? 9.136 7.585 -13.544 1.00 85.81 70 ASN A O 1
ATOM 564 N N . ALA A 1 71 ? 10.491 7.619 -11.735 1.00 83.88 71 ALA A N 1
ATOM 565 C CA . ALA A 1 71 ? 9.795 6.587 -10.978 1.00 83.88 71 ALA A CA 1
ATOM 566 C C . ALA A 1 71 ? 8.354 6.983 -10.665 1.00 83.88 71 ALA A C 1
ATOM 568 O O . ALA A 1 71 ? 7.443 6.217 -10.961 1.00 83.88 71 ALA A O 1
ATOM 569 N N . ASP A 1 72 ? 8.143 8.192 -10.160 1.00 82.50 72 ASP A N 1
ATOM 570 C CA . ASP A 1 72 ? 6.843 8.769 -9.835 1.00 82.50 72 ASP A CA 1
ATOM 571 C C . ASP A 1 72 ? 5.922 8.860 -11.051 1.00 82.50 72 ASP A C 1
ATOM 573 O O . ASP A 1 72 ? 4.753 8.464 -10.998 1.00 82.50 72 ASP A O 1
ATOM 577 N N . ARG A 1 73 ? 6.434 9.378 -12.173 1.00 83.81 73 ARG A N 1
ATOM 578 C CA . ARG A 1 73 ? 5.649 9.513 -13.404 1.00 83.81 73 ARG A CA 1
ATOM 579 C C . ARG A 1 73 ? 5.207 8.145 -13.910 1.00 83.81 73 ARG A C 1
ATOM 581 O O . ARG A 1 73 ? 4.018 7.916 -14.135 1.00 83.81 73 ARG A O 1
ATOM 588 N N . LEU A 1 74 ? 6.155 7.226 -14.065 1.00 83.56 74 LEU A N 1
ATOM 589 C CA . LEU A 1 74 ? 5.884 5.876 -14.554 1.00 83.56 74 LEU A CA 1
ATOM 590 C C . LEU A 1 74 ? 4.985 5.088 -13.594 1.00 83.56 74 LEU A C 1
ATOM 592 O O . LEU A 1 74 ? 4.079 4.399 -14.056 1.00 83.56 74 LEU A O 1
ATOM 596 N N . ALA A 1 75 ? 5.176 5.233 -12.281 1.00 82.06 75 ALA A N 1
ATOM 597 C CA . ALA A 1 75 ? 4.353 4.611 -11.247 1.00 82.06 75 ALA A CA 1
ATOM 598 C C . ALA A 1 75 ? 2.883 5.028 -11.364 1.00 82.06 75 ALA A C 1
ATOM 600 O O . ALA A 1 75 ? 1.999 4.172 -11.326 1.00 82.06 75 ALA A O 1
ATOM 601 N N . ARG A 1 76 ? 2.604 6.322 -11.588 1.00 78.62 76 ARG A N 1
ATOM 602 C CA . ARG A 1 76 ? 1.230 6.827 -11.771 1.00 78.62 76 ARG A CA 1
ATOM 603 C C . ARG A 1 76 ? 0.565 6.270 -13.030 1.00 78.62 76 ARG A C 1
ATOM 605 O O . ARG A 1 76 ? -0.602 5.885 -12.978 1.00 78.62 76 ARG A O 1
ATOM 612 N N . HIS A 1 77 ? 1.295 6.189 -14.143 1.00 75.00 77 HIS A N 1
ATOM 613 C CA . HIS A 1 77 ? 0.752 5.662 -15.401 1.00 75.00 77 HIS A CA 1
ATOM 614 C C . HIS A 1 77 ? 0.533 4.145 -15.368 1.00 75.00 77 HIS A C 1
ATOM 616 O O . HIS A 1 77 ? -0.469 3.655 -15.884 1.00 75.00 77 HIS A O 1
ATOM 622 N N . LEU A 1 78 ? 1.455 3.406 -14.750 1.00 72.31 78 LEU A N 1
ATOM 623 C CA . LEU A 1 78 ? 1.433 1.944 -14.697 1.00 72.31 78 LEU A CA 1
ATOM 624 C C . LEU A 1 78 ? 0.729 1.386 -13.454 1.00 72.31 78 LEU A C 1
ATOM 626 O O . LEU A 1 78 ? 0.530 0.177 -13.367 1.00 72.31 78 LEU A O 1
ATOM 630 N N . ARG A 1 79 ? 0.338 2.253 -12.511 1.00 72.62 79 ARG A N 1
ATOM 631 C CA . ARG A 1 79 ? -0.263 1.902 -11.212 1.00 72.62 79 ARG A CA 1
ATOM 632 C C . ARG A 1 79 ? 0.565 0.884 -10.422 1.00 72.62 79 ARG A C 1
ATOM 634 O O . ARG A 1 79 ? 0.022 -0.005 -9.772 1.00 72.62 79 ARG A O 1
ATOM 641 N N . VAL A 1 80 ? 1.885 1.022 -10.478 1.00 75.38 80 VAL A N 1
ATOM 642 C CA . VAL A 1 80 ? 2.839 0.210 -9.710 1.00 75.38 80 VAL A CA 1
ATOM 643 C C . VAL A 1 80 ? 3.622 1.101 -8.757 1.00 75.38 80 VAL A C 1
ATOM 645 O O . VAL A 1 80 ? 3.687 2.310 -8.952 1.00 75.38 80 VAL A O 1
ATOM 648 N N . SER A 1 81 ? 4.226 0.512 -7.727 1.00 75.75 81 SER A N 1
ATOM 649 C CA . SER A 1 81 ? 5.067 1.262 -6.790 1.00 75.75 81 SER A CA 1
ATOM 650 C C . SER A 1 81 ? 6.289 1.877 -7.490 1.00 75.75 81 SER A C 1
ATOM 652 O O . SER A 1 81 ? 6.860 1.302 -8.419 1.00 75.75 81 SER A O 1
ATOM 654 N N . THR A 1 82 ? 6.723 3.0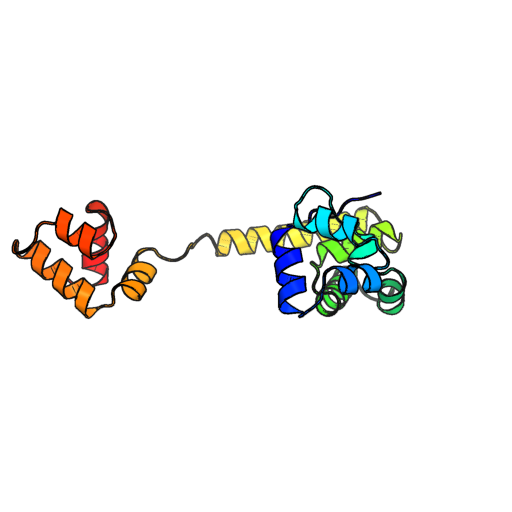35 -7.004 1.00 80.81 82 THR A N 1
ATOM 655 C CA . THR A 1 82 ? 7.940 3.746 -7.424 1.00 80.81 82 THR A CA 1
ATOM 656 C C . THR A 1 82 ? 9.184 2.856 -7.327 1.00 80.81 82 THR A C 1
ATOM 658 O O . THR A 1 82 ? 9.999 2.814 -8.248 1.00 80.81 82 THR A O 1
ATOM 661 N N . VAL A 1 83 ? 9.278 2.033 -6.278 1.00 78.69 83 VAL A N 1
ATOM 662 C CA . VAL A 1 83 ? 10.355 1.045 -6.084 1.00 78.69 83 VAL A CA 1
ATOM 663 C C . VAL A 1 83 ? 10.359 -0.022 -7.184 1.00 78.69 83 VAL A C 1
ATOM 665 O O . VAL A 1 83 ? 11.421 -0.448 -7.637 1.00 78.69 83 VAL A O 1
ATOM 668 N N . VAL A 1 84 ? 9.183 -0.423 -7.676 1.00 80.62 84 VAL A N 1
ATOM 669 C CA . VAL A 1 84 ? 9.048 -1.389 -8.782 1.00 80.62 84 VAL A CA 1
ATOM 670 C C . VAL A 1 84 ? 9.571 -0.789 -10.089 1.00 80.62 84 VAL A C 1
ATOM 672 O O . VAL A 1 84 ? 10.236 -1.483 -10.861 1.00 80.62 84 VAL A O 1
ATOM 675 N N . ILE A 1 85 ? 9.336 0.505 -10.3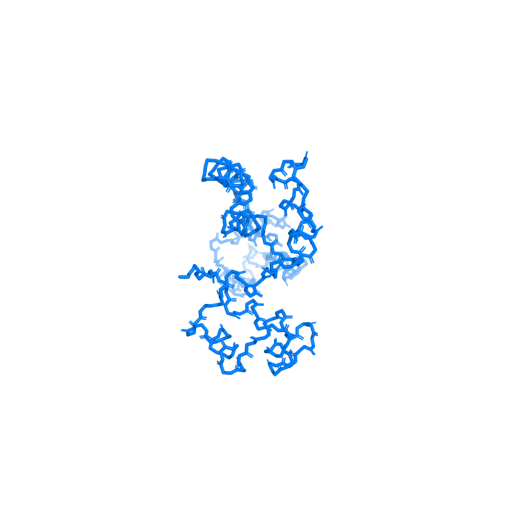18 1.00 82.94 85 ILE A N 1
ATOM 676 C CA . ILE A 1 85 ? 9.891 1.235 -11.463 1.00 82.94 85 ILE A CA 1
ATOM 677 C C . ILE A 1 85 ? 11.409 1.387 -11.350 1.00 82.94 85 ILE A C 1
ATOM 679 O O . ILE A 1 85 ? 12.114 1.097 -12.315 1.00 82.94 85 ILE A O 1
ATOM 683 N N . ALA A 1 86 ? 11.928 1.774 -10.185 1.00 81.31 86 ALA A N 1
ATOM 684 C CA . ALA A 1 86 ? 13.369 1.889 -9.967 1.00 81.31 86 ALA A CA 1
ATOM 685 C C . ALA A 1 86 ? 14.078 0.537 -10.145 1.00 81.31 86 ALA A C 1
ATOM 687 O O . ALA A 1 86 ? 15.094 0.444 -10.833 1.00 81.31 86 ALA A O 1
ATOM 688 N N . ARG A 1 87 ? 13.495 -0.552 -9.628 1.00 81.31 87 ARG A N 1
ATOM 689 C CA . ARG A 1 87 ? 14.012 -1.908 -9.850 1.00 81.31 87 ARG A CA 1
ATOM 690 C C . ARG A 1 87 ? 14.019 -2.280 -11.331 1.00 81.31 87 ARG A C 1
ATOM 692 O O . ARG A 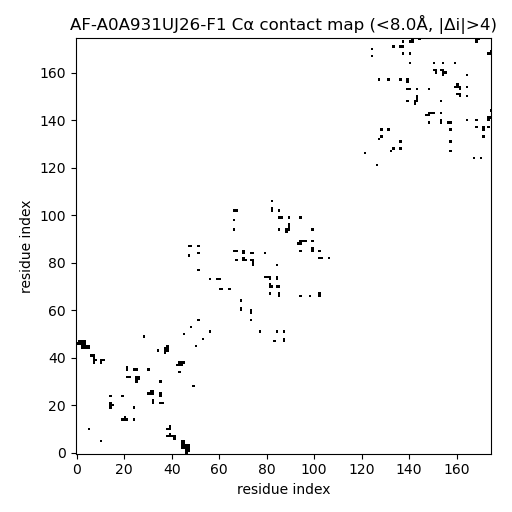1 87 ? 14.957 -2.910 -11.814 1.00 81.31 87 ARG A O 1
ATOM 699 N N . ARG A 1 88 ? 12.986 -1.868 -12.066 1.00 81.88 88 ARG A N 1
ATOM 700 C CA . ARG A 1 88 ? 12.901 -2.087 -13.509 1.00 81.88 88 ARG A CA 1
ATOM 701 C C . ARG A 1 88 ? 13.935 -1.275 -14.290 1.00 81.88 88 ARG A C 1
ATOM 703 O O . ARG A 1 88 ? 14.463 -1.794 -15.270 1.00 81.88 88 ARG A O 1
ATOM 710 N N . ALA A 1 89 ? 14.233 -0.050 -13.862 1.00 83.69 89 ALA A N 1
ATOM 711 C CA . ALA A 1 89 ? 15.286 0.775 -14.446 1.00 83.69 89 ALA A CA 1
ATOM 712 C C . ALA A 1 89 ? 16.664 0.118 -14.278 1.00 83.69 89 ALA A C 1
ATOM 714 O O . ALA A 1 89 ? 17.434 0.076 -15.237 1.00 83.69 89 ALA A O 1
ATOM 715 N N . LEU A 1 90 ? 16.932 -0.472 -13.106 1.00 82.00 90 LEU A N 1
ATOM 716 C CA . LEU A 1 90 ? 18.150 -1.245 -12.846 1.00 82.00 90 LEU A CA 1
ATOM 717 C C . LEU A 1 90 ? 18.234 -2.471 -13.767 1.00 82.00 90 LEU A C 1
ATOM 719 O O . LEU A 1 90 ? 19.250 -2.690 -14.415 1.00 82.00 90 LEU A O 1
ATOM 723 N N . ASP A 1 91 ? 17.145 -3.237 -13.892 1.00 80.50 91 ASP A N 1
ATOM 724 C CA . ASP A 1 91 ? 17.088 -4.408 -14.780 1.00 80.50 91 ASP A CA 1
ATOM 725 C C . ASP A 1 91 ? 17.292 -4.046 -16.274 1.00 80.50 91 ASP A C 1
ATOM 727 O O . ASP A 1 91 ? 17.600 -4.919 -17.090 1.00 80.50 91 ASP A O 1
ATOM 731 N N . LEU A 1 92 ? 17.075 -2.781 -16.654 1.00 83.19 92 LEU A N 1
ATOM 732 C CA . LEU A 1 92 ? 17.292 -2.247 -18.003 1.00 83.19 92 LEU A CA 1
ATOM 733 C C . LEU A 1 92 ? 18.629 -1.500 -18.154 1.00 83.19 92 LEU A C 1
ATOM 735 O O . LEU A 1 92 ? 18.872 -0.951 -19.227 1.00 83.19 92 LEU A O 1
ATOM 739 N N . ASN A 1 93 ? 19.486 -1.503 -17.126 1.00 83.31 93 ASN A N 1
ATOM 740 C CA . ASN A 1 93 ? 20.749 -0.757 -17.059 1.00 83.31 93 ASN A CA 1
ATOM 741 C C . ASN A 1 93 ? 20.590 0.760 -17.297 1.00 83.31 93 ASN A C 1
ATOM 743 O O . ASN A 1 93 ? 21.501 1.410 -17.800 1.00 83.31 93 ASN A O 1
ATOM 747 N N . LEU A 1 94 ? 19.425 1.325 -16.965 1.00 82.06 94 LEU A N 1
ATOM 748 C CA . LEU A 1 94 ? 19.163 2.770 -17.047 1.00 82.06 94 LEU A CA 1
ATOM 749 C C . LEU A 1 94 ? 19.653 3.518 -15.805 1.00 82.06 94 LEU A C 1
ATOM 751 O O . LEU A 1 94 ? 19.837 4.730 -15.843 1.00 82.06 94 LEU A O 1
ATOM 755 N N . ILE A 1 95 ? 19.835 2.783 -14.710 1.00 85.25 95 ILE A N 1
ATOM 756 C CA . ILE A 1 95 ? 20.437 3.241 -13.462 1.00 85.25 95 ILE A CA 1
ATOM 757 C C . ILE A 1 95 ? 21.425 2.176 -12.993 1.00 85.25 95 ILE A C 1
ATOM 759 O O . ILE A 1 95 ? 21.297 0.999 -13.347 1.00 85.25 95 ILE A O 1
ATOM 763 N N . ASP A 1 96 ? 22.391 2.584 -12.185 1.00 85.12 96 ASP A N 1
ATOM 764 C CA . ASP A 1 96 ? 23.349 1.693 -11.550 1.00 85.12 96 ASP A CA 1
ATOM 765 C C . ASP A 1 96 ? 22.851 1.204 -10.179 1.00 85.12 96 ASP A C 1
ATOM 767 O O . ASP A 1 96 ? 21.816 1.628 -9.652 1.00 85.12 96 ASP A O 1
ATOM 771 N N . TRP A 1 97 ? 23.592 0.263 -9.590 1.00 74.06 97 TRP A N 1
ATOM 772 C CA . TRP A 1 97 ? 23.253 -0.300 -8.283 1.00 74.06 97 TRP A CA 1
ATOM 773 C C . TRP A 1 97 ? 23.258 0.759 -7.170 1.00 74.06 97 TRP A C 1
ATOM 775 O O . TRP A 1 97 ? 22.388 0.732 -6.301 1.00 74.06 97 TRP A O 1
ATOM 785 N N . ALA A 1 98 ? 24.191 1.715 -7.221 1.00 82.69 98 ALA A N 1
ATOM 786 C CA . ALA A 1 98 ? 24.285 2.802 -6.248 1.00 82.69 98 ALA A CA 1
ATOM 787 C C . ALA A 1 98 ? 23.092 3.773 -6.350 1.00 82.69 98 ALA A C 1
ATOM 789 O O . ALA A 1 98 ? 22.494 4.141 -5.333 1.00 82.69 98 ALA A O 1
ATOM 790 N N . GLY A 1 99 ? 22.673 4.124 -7.570 1.00 80.62 99 GLY A N 1
ATOM 791 C CA . GLY A 1 99 ? 21.474 4.919 -7.825 1.00 80.62 99 GLY A CA 1
ATOM 792 C C . GLY A 1 99 ? 20.191 4.213 -7.382 1.00 80.62 99 GLY A C 1
ATOM 793 O O . GLY A 1 99 ? 19.315 4.833 -6.784 1.00 80.62 99 GLY A O 1
ATOM 794 N N . TYR A 1 100 ? 20.091 2.897 -7.591 1.00 78.81 100 TYR A N 1
ATOM 795 C CA . TYR A 1 100 ? 18.974 2.106 -7.067 1.00 78.81 100 TYR A CA 1
ATOM 796 C C . TYR A 1 100 ? 18.949 2.078 -5.532 1.00 78.81 100 TYR A C 1
ATOM 798 O O . TYR A 1 100 ? 17.887 2.259 -4.937 1.00 78.81 100 TYR A O 1
ATOM 806 N N . TRP A 1 101 ? 20.101 1.854 -4.893 1.00 76.31 101 TRP A N 1
ATOM 807 C CA . TRP A 1 101 ? 20.198 1.745 -3.437 1.00 76.31 101 TRP A CA 1
ATOM 808 C C . TRP A 1 101 ? 19.838 3.056 -2.731 1.00 76.31 101 TRP A C 1
ATOM 810 O O . TRP A 1 101 ? 19.001 3.052 -1.832 1.00 76.31 101 TRP A O 1
ATOM 820 N N . SER A 1 102 ? 20.383 4.182 -3.199 1.00 81.31 102 SER A N 1
ATOM 821 C CA . SER A 1 102 ? 20.060 5.514 -2.662 1.00 81.31 102 SER A CA 1
ATOM 822 C C . SER A 1 102 ? 18.577 5.868 -2.819 1.00 81.31 102 SER A C 1
ATOM 824 O O . SER A 1 102 ? 17.958 6.396 -1.894 1.00 81.31 102 SER A O 1
ATOM 826 N N . PHE A 1 103 ? 17.969 5.513 -3.955 1.00 81.06 103 PHE A N 1
ATOM 827 C CA . PHE A 1 103 ? 16.531 5.667 -4.151 1.00 81.06 103 PHE A CA 1
ATOM 828 C C . PHE A 1 103 ? 15.722 4.785 -3.186 1.00 81.06 103 PHE A C 1
ATOM 830 O O . PHE A 1 103 ? 14.795 5.270 -2.537 1.00 81.06 103 PHE A O 1
ATOM 837 N N . TYR A 1 104 ? 16.085 3.507 -3.051 1.00 75.12 104 TYR A N 1
ATOM 838 C CA . TYR A 1 104 ? 15.403 2.563 -2.166 1.00 75.12 104 TYR A CA 1
ATOM 839 C C . TYR A 1 104 ? 15.460 2.985 -0.692 1.00 75.12 104 TYR A C 1
ATOM 841 O O . TYR A 1 104 ? 14.440 2.912 -0.009 1.00 75.12 104 TYR A O 1
ATOM 849 N N . GLU A 1 105 ? 16.609 3.463 -0.205 1.00 75.81 105 GLU A N 1
ATOM 850 C CA . GLU A 1 105 ? 16.732 4.007 1.155 1.00 75.81 105 GLU A CA 1
ATOM 851 C C . GLU A 1 105 ? 15.829 5.226 1.357 1.00 75.81 105 GLU A C 1
ATOM 853 O O . GLU A 1 105 ? 15.083 5.278 2.334 1.00 75.81 105 GLU A O 1
ATOM 858 N N . SER A 1 106 ? 15.800 6.151 0.391 1.00 76.56 106 SER A N 1
ATOM 859 C CA . SER A 1 106 ? 14.938 7.336 0.472 1.00 76.56 106 SER A CA 1
ATOM 860 C C . SER A 1 106 ? 13.439 6.999 0.507 1.00 76.56 106 SER A C 1
ATOM 862 O O . SER A 1 106 ? 12.669 7.665 1.200 1.00 76.56 106 SER A O 1
ATOM 864 N N . GLU A 1 107 ? 13.009 5.953 -0.207 1.00 75.94 107 GLU A N 1
ATOM 865 C CA . GLU A 1 107 ? 11.619 5.483 -0.195 1.00 75.94 107 GLU A CA 1
ATOM 866 C C . GLU A 1 107 ? 11.294 4.694 1.078 1.00 75.94 107 GLU A C 1
ATOM 868 O O . GLU A 1 107 ? 10.214 4.858 1.649 1.00 75.94 107 GLU A O 1
ATOM 873 N N . ARG A 1 108 ? 12.239 3.882 1.569 1.00 73.56 108 ARG A N 1
ATOM 874 C CA . ARG A 1 108 ? 12.104 3.162 2.838 1.00 73.56 108 ARG A CA 1
ATOM 875 C C . ARG A 1 108 ? 11.900 4.138 3.995 1.00 73.56 108 ARG A C 1
ATOM 877 O O . ARG A 1 108 ? 10.962 3.935 4.756 1.00 73.56 108 ARG A O 1
ATOM 884 N N . ASP A 1 109 ? 12.694 5.205 4.076 1.00 65.69 109 ASP A N 1
ATOM 885 C CA . ASP A 1 109 ? 12.595 6.223 5.132 1.00 65.69 109 ASP A CA 1
ATOM 886 C C . ASP A 1 109 ? 11.251 6.963 5.131 1.00 65.69 109 ASP A C 1
ATOM 888 O O . ASP A 1 109 ? 10.721 7.311 6.190 1.00 65.69 109 ASP A O 1
ATOM 892 N N . LYS A 1 110 ? 10.657 7.184 3.951 1.00 66.25 110 LYS A N 1
ATOM 893 C CA . LYS A 1 110 ? 9.298 7.738 3.839 1.00 66.25 110 LYS A CA 1
ATOM 894 C C . LYS A 1 110 ? 8.254 6.770 4.395 1.00 66.25 110 LYS A C 1
ATOM 896 O O . LYS A 1 110 ? 7.310 7.210 5.050 1.00 66.25 110 LYS A O 1
ATOM 901 N N . TRP A 1 111 ? 8.404 5.466 4.158 1.00 56.97 111 TRP A N 1
ATOM 902 C CA . TRP A 1 111 ? 7.480 4.455 4.676 1.00 56.97 111 TRP A CA 1
ATOM 903 C C . TRP A 1 111 ? 7.637 4.211 6.174 1.00 56.97 111 TRP A C 1
ATOM 905 O O . TRP A 1 111 ? 6.621 4.009 6.832 1.00 56.97 111 TRP A O 1
ATOM 915 N N . THR A 1 112 ? 8.849 4.263 6.735 1.00 51.91 112 THR A N 1
ATOM 916 C CA . THR A 1 112 ? 9.039 4.200 8.195 1.00 51.91 112 THR A CA 1
ATOM 917 C C . THR A 1 112 ? 8.410 5.404 8.882 1.00 51.91 112 THR A C 1
ATOM 919 O O . THR A 1 112 ? 7.605 5.197 9.780 1.00 51.91 112 THR A O 1
ATOM 922 N N . ARG A 1 113 ? 8.636 6.631 8.386 1.00 57.12 113 ARG A N 1
ATOM 923 C CA . ARG A 1 113 ? 7.992 7.839 8.941 1.00 57.12 113 ARG A CA 1
ATOM 924 C C . ARG A 1 113 ? 6.469 7.804 8.830 1.00 57.12 113 ARG A C 1
ATOM 926 O O . ARG A 1 113 ? 5.778 8.043 9.806 1.00 57.12 113 ARG A O 1
ATOM 933 N N . THR A 1 114 ? 5.935 7.405 7.671 1.00 52.91 114 THR A N 1
ATOM 934 C CA . THR A 1 114 ? 4.477 7.253 7.501 1.00 52.91 114 THR A CA 1
ATOM 935 C C . THR A 1 114 ? 3.910 6.184 8.440 1.00 52.91 114 THR A C 1
ATOM 937 O O . THR A 1 114 ? 2.795 6.340 8.923 1.00 52.91 114 THR A O 1
ATOM 940 N N . ARG A 1 115 ? 4.656 5.099 8.710 1.00 46.66 115 ARG A N 1
ATOM 941 C CA . ARG A 1 115 ? 4.233 4.036 9.634 1.00 46.66 115 ARG A CA 1
ATOM 942 C C . ARG A 1 115 ? 4.265 4.483 11.089 1.00 46.66 115 ARG A C 1
ATOM 944 O O . ARG A 1 115 ? 3.291 4.213 11.779 1.00 46.66 115 ARG A O 1
ATOM 951 N N . GLU A 1 116 ? 5.314 5.182 11.506 1.00 49.66 116 GLU A N 1
ATOM 952 C CA . GLU A 1 116 ? 5.454 5.779 12.842 1.00 49.66 116 GLU A CA 1
ATOM 953 C C . GLU A 1 116 ? 4.367 6.837 13.097 1.00 49.66 116 GLU A C 1
ATOM 955 O O . GLU A 1 116 ? 3.722 6.815 14.140 1.00 49.66 116 GLU A O 1
ATOM 960 N N . ASP A 1 117 ? 4.046 7.671 12.103 1.00 49.97 117 ASP A N 1
ATOM 961 C CA . ASP A 1 117 ? 2.935 8.632 12.181 1.00 49.97 117 ASP A CA 1
ATOM 962 C C . ASP A 1 117 ? 1.548 7.946 12.161 1.00 49.97 117 ASP A C 1
ATOM 964 O O . ASP A 1 117 ? 0.549 8.510 12.612 1.00 49.97 117 ASP A O 1
ATOM 968 N N . SER A 1 118 ? 1.472 6.711 11.646 1.00 46.03 118 SER A N 1
ATOM 969 C CA . SER A 1 118 ? 0.248 5.897 11.547 1.00 46.03 118 SER A CA 1
ATOM 970 C C . SER A 1 118 ? 0.119 4.801 12.613 1.00 46.03 118 SER A C 1
ATOM 972 O O . SER A 1 118 ? -0.828 4.015 12.560 1.00 46.03 118 SER A O 1
ATOM 974 N N . GLU A 1 119 ? 1.004 4.760 13.617 1.00 43.62 119 GLU A N 1
ATOM 975 C CA . GLU A 1 119 ? 0.848 3.894 14.800 1.00 43.62 119 GLU A CA 1
ATOM 976 C C . GLU A 1 119 ? -0.358 4.282 15.676 1.00 43.62 119 GLU A C 1
ATOM 978 O O . GLU A 1 119 ? -0.660 3.629 16.670 1.00 43.62 1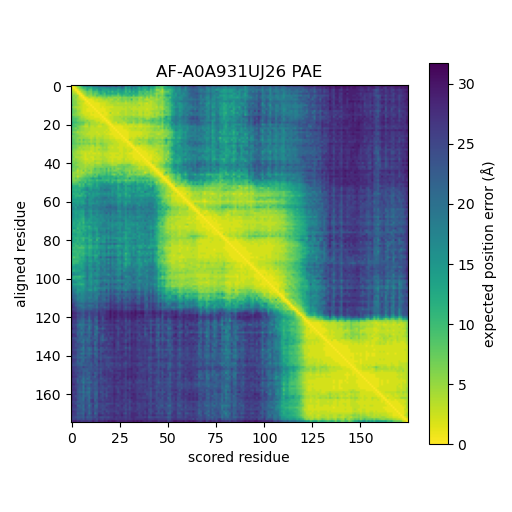19 GLU A O 1
ATOM 983 N N . SER A 1 120 ? -1.131 5.289 15.271 1.00 46.38 120 SER A N 1
ATOM 984 C CA . SER A 1 120 ? -2.528 5.409 15.670 1.00 46.38 120 SER A CA 1
ATOM 985 C C . SER A 1 120 ? -3.386 4.519 14.765 1.00 46.38 120 SER A C 1
ATOM 987 O O . SER A 1 120 ? -3.991 4.966 13.787 1.00 46.38 120 SER A O 1
ATOM 989 N N . GLY A 1 121 ? -3.428 3.221 15.081 1.00 51.69 121 GLY A N 1
ATOM 990 C CA . GLY A 1 121 ? -4.502 2.351 14.602 1.00 51.69 121 GLY A CA 1
ATOM 991 C C . GLY A 1 121 ? -5.869 2.979 14.904 1.00 51.69 121 GLY A C 1
ATOM 992 O O . GLY A 1 121 ? -5.993 3.826 15.788 1.00 51.69 121 GLY A O 1
ATOM 993 N N . GLY A 1 122 ? -6.910 2.588 14.162 1.00 59.16 122 GLY A N 1
ATOM 994 C CA . GLY A 1 122 ? -8.253 3.132 14.377 1.00 59.16 122 GLY A CA 1
ATOM 995 C C . GLY A 1 122 ? -8.640 3.071 15.856 1.00 59.16 122 GLY A C 1
ATOM 996 O O . GLY A 1 122 ? -8.609 2.002 16.460 1.00 59.16 122 GLY A O 1
ATOM 997 N N . ASP A 1 123 ? -8.978 4.222 16.439 1.00 75.06 123 ASP A N 1
ATOM 998 C CA . ASP A 1 123 ? -9.367 4.303 17.844 1.00 75.06 123 ASP A CA 1
ATOM 999 C C . ASP A 1 123 ? -10.571 3.378 18.084 1.00 75.06 123 ASP A C 1
ATOM 1001 O O . ASP A 1 123 ? -11.653 3.530 17.493 1.00 75.06 123 ASP A O 1
ATOM 1005 N N . PHE A 1 124 ? -10.345 2.375 18.930 1.00 78.94 124 PHE A N 1
ATOM 1006 C CA . PHE A 1 124 ? -11.307 1.335 19.261 1.00 78.94 124 PHE A CA 1
ATOM 1007 C C . PHE A 1 124 ? -12.647 1.929 19.722 1.00 78.94 124 PHE A C 1
ATOM 1009 O O . PHE A 1 124 ? -13.708 1.479 19.280 1.00 78.94 124 PHE A O 1
ATOM 1016 N N . TYR A 1 125 ? -12.619 2.997 20.528 1.00 83.75 125 TYR A N 1
ATOM 1017 C CA . TYR A 1 125 ? -13.822 3.636 21.064 1.00 83.75 125 TYR A CA 1
ATOM 1018 C C . TYR A 1 125 ? -14.542 4.484 20.013 1.00 83.75 125 TYR A C 1
ATOM 1020 O O . TYR A 1 125 ? -15.776 4.486 19.964 1.00 83.75 125 TYR A O 1
ATOM 1028 N N . ARG A 1 126 ? -13.803 5.124 19.094 1.00 82.00 126 ARG A N 1
ATOM 1029 C CA . ARG A 1 126 ? -14.404 5.819 17.935 1.00 82.00 126 ARG A CA 1
ATOM 1030 C C . ARG A 1 126 ? -15.103 4.838 16.994 1.00 82.00 126 ARG A C 1
ATOM 1032 O O . ARG A 1 126 ? -16.188 5.133 16.484 1.00 82.00 126 ARG A O 1
ATOM 1039 N N . THR A 1 127 ? -14.530 3.651 16.812 1.00 84.62 127 THR A N 1
ATOM 1040 C CA . THR A 1 127 ? -15.128 2.582 16.000 1.00 84.62 127 THR A CA 1
ATOM 1041 C C . THR A 1 127 ? -16.384 2.015 16.668 1.00 84.62 127 THR A C 1
ATOM 1043 O O . THR A 1 127 ? -17.426 1.908 16.019 1.00 84.62 127 THR A O 1
ATOM 1046 N N . LEU A 1 128 ? -16.337 1.742 17.979 1.00 85.94 128 LEU A N 1
ATOM 1047 C CA . LEU A 1 128 ? -17.502 1.302 18.760 1.00 85.94 128 LEU A CA 1
ATOM 1048 C C . LEU A 1 128 ? -18.651 2.316 18.722 1.00 85.94 128 LEU A C 1
ATOM 1050 O O . LEU A 1 128 ? -19.798 1.934 18.482 1.00 85.94 128 LEU A O 1
ATOM 1054 N N . LYS A 1 129 ? -18.340 3.608 18.879 1.00 86.38 129 LYS A N 1
ATOM 1055 C CA . LYS A 1 129 ? -19.314 4.706 18.791 1.00 86.38 129 LYS A CA 1
ATOM 1056 C C . LYS A 1 129 ? -20.010 4.747 17.436 1.00 86.38 129 LYS A C 1
ATOM 1058 O O . LYS A 1 129 ? -21.219 4.956 17.376 1.00 86.38 129 LYS A O 1
ATOM 1063 N N . THR A 1 130 ? -19.253 4.530 16.363 1.00 86.38 130 THR A N 1
ATOM 1064 C CA . THR A 1 130 ? -19.784 4.511 14.993 1.00 86.38 130 THR A CA 1
ATOM 1065 C C . THR A 1 130 ? -20.665 3.285 14.752 1.00 86.38 130 THR A C 1
ATOM 1067 O O . THR A 1 130 ? -21.731 3.414 14.159 1.00 86.38 130 THR A O 1
ATOM 1070 N N . ARG A 1 131 ? -20.262 2.108 15.254 1.00 86.88 131 ARG A N 1
ATOM 1071 C CA . ARG A 1 131 ? -21.003 0.848 15.082 1.00 86.88 131 ARG A CA 1
ATOM 1072 C C . ARG A 1 131 ? -22.330 0.829 15.837 1.00 86.88 131 ARG A C 1
ATOM 1074 O O . ARG A 1 131 ? -23.343 0.411 15.290 1.00 86.88 131 ARG A O 1
ATOM 1081 N N . ASN A 1 132 ? -22.307 1.251 17.096 1.00 89.81 132 ASN A N 1
ATOM 1082 C CA . ASN A 1 132 ? -23.436 1.093 18.011 1.00 89.81 132 ASN A CA 1
ATOM 1083 C C . ASN A 1 132 ? -24.320 2.348 18.078 1.00 89.81 132 ASN A C 1
ATOM 1085 O O . ASN A 1 132 ? -25.449 2.285 18.552 1.00 89.81 132 ASN A O 1
ATOM 1089 N N . GLY A 1 133 ? -23.815 3.500 17.630 1.00 89.19 133 GLY A N 1
ATOM 1090 C CA . GLY A 1 133 ? -24.483 4.788 17.777 1.00 89.19 133 GLY A CA 1
ATOM 1091 C C . GLY A 1 133 ? -24.420 5.336 19.209 1.00 89.19 133 GLY A C 1
ATOM 1092 O O . GLY A 1 133 ? -24.294 4.608 20.197 1.00 89.19 133 GLY A O 1
ATOM 1093 N N . THR A 1 134 ? -24.521 6.661 19.333 1.00 90.44 134 THR A N 1
ATOM 1094 C CA . THR A 1 134 ? -24.393 7.377 20.614 1.00 90.44 134 THR A CA 1
ATOM 1095 C C . THR A 1 134 ? -25.530 7.076 21.580 1.00 90.44 134 THR A C 1
ATOM 1097 O O . THR A 1 134 ? -25.275 6.719 22.724 1.00 90.44 134 THR A O 1
ATOM 1100 N N . ARG A 1 135 ? -26.784 7.169 21.121 1.00 91.38 135 ARG A N 1
ATOM 1101 C CA . ARG A 1 135 ? -27.974 6.998 21.975 1.00 91.38 135 ARG A CA 1
ATOM 1102 C C . ARG A 1 135 ? -28.071 5.600 22.577 1.00 91.38 135 ARG A C 1
ATOM 1104 O O . ARG A 1 135 ? -28.332 5.465 23.765 1.00 91.38 135 ARG A O 1
ATOM 1111 N N . PHE A 1 136 ? -27.840 4.573 21.762 1.00 94.19 136 PHE A N 1
ATOM 1112 C CA . PHE A 1 136 ? -27.850 3.190 22.230 1.00 94.19 136 PHE A CA 1
ATOM 1113 C C . PHE A 1 136 ? -26.700 2.933 23.207 1.00 94.19 136 PHE A C 1
ATOM 1115 O O . PHE A 1 136 ? -26.928 2.392 24.284 1.00 94.19 136 PHE A O 1
ATOM 1122 N N . SER A 1 137 ? -25.491 3.409 22.888 1.00 93.31 137 SER A N 1
ATOM 1123 C CA . SER A 1 137 ? -24.341 3.265 23.787 1.00 93.31 137 SER A CA 1
ATOM 1124 C C . SER A 1 137 ? -24.575 3.940 25.140 1.00 93.31 137 SER A C 1
ATOM 1126 O O . SER A 1 137 ? -24.328 3.322 26.169 1.00 93.31 137 SER A O 1
ATOM 1128 N N . GLN A 1 138 ? -25.114 5.163 25.153 1.00 93.31 138 GLN A N 1
ATOM 1129 C CA . GLN A 1 138 ? -25.462 5.866 26.390 1.00 93.31 138 GLN A CA 1
ATOM 1130 C C . GLN A 1 138 ? -26.542 5.130 27.185 1.00 93.31 138 GLN A C 1
ATOM 1132 O O . GLN A 1 138 ? -26.360 4.915 28.374 1.00 93.31 138 GLN A O 1
ATOM 1137 N N . ALA A 1 139 ? -27.624 4.683 26.541 1.00 94.44 139 ALA A N 1
ATOM 1138 C CA . ALA A 1 139 ? -28.708 3.978 27.226 1.00 94.44 139 ALA A CA 1
ATOM 1139 C C . ALA A 1 139 ? -28.232 2.677 27.894 1.00 94.44 139 ALA A C 1
ATOM 1141 O O . ALA A 1 139 ? -28.595 2.401 29.039 1.00 94.44 139 ALA A O 1
ATOM 1142 N N . VAL A 1 140 ? -27.400 1.896 27.196 1.00 93.75 140 VAL A N 1
ATOM 1143 C CA . VAL A 1 140 ? -26.837 0.643 27.719 1.00 93.75 140 VAL A CA 1
ATOM 1144 C C . VAL A 1 140 ? -25.869 0.913 28.870 1.00 93.75 140 VAL A C 1
ATOM 1146 O O . VAL A 1 140 ? -25.955 0.244 29.898 1.00 93.75 140 VAL A O 1
ATOM 1149 N N . LEU A 1 141 ? -24.984 1.905 28.732 1.00 93.88 141 LEU A N 1
ATOM 1150 C CA . LEU A 1 141 ? -24.030 2.266 29.783 1.00 93.88 141 LEU A CA 1
ATOM 1151 C C . LEU A 1 141 ? -24.754 2.819 31.015 1.00 93.88 141 LEU A C 1
ATOM 1153 O O . LEU A 1 141 ? -24.532 2.309 32.105 1.00 93.88 141 LEU A O 1
ATOM 1157 N N . SER A 1 142 ? -25.677 3.773 30.860 1.00 93.94 142 SER A N 1
ATOM 1158 C CA . SER A 1 142 ? -26.457 4.324 31.978 1.00 93.94 142 SER A CA 1
ATOM 1159 C C . SER A 1 142 ? -27.229 3.232 32.713 1.00 93.94 142 SER A C 1
ATOM 1161 O O . SER A 1 142 ? -27.135 3.137 33.930 1.00 93.94 142 SER A O 1
ATOM 1163 N N . SER A 1 143 ? -27.896 2.331 31.982 1.00 92.94 143 SER A N 1
ATOM 1164 C CA . SER A 1 143 ? -28.608 1.204 32.601 1.00 92.94 143 SER A CA 1
ATOM 1165 C C . SER A 1 143 ? -27.670 0.279 33.384 1.00 92.94 143 SER A C 1
ATOM 1167 O O . SER A 1 143 ? -28.076 -0.279 34.403 1.00 92.94 143 SER A O 1
ATOM 1169 N N . ALA A 1 144 ? -26.421 0.117 32.931 1.00 93.94 144 ALA A N 1
ATOM 1170 C CA . ALA A 1 144 ? -25.422 -0.691 33.621 1.00 93.94 144 ALA A CA 1
ATOM 1171 C C . ALA A 1 144 ? -24.932 -0.036 34.923 1.00 93.94 144 ALA A C 1
ATOM 1173 O O . ALA A 1 144 ? -24.907 -0.695 35.961 1.00 93.94 144 ALA A O 1
ATOM 1174 N N . TYR A 1 145 ? -24.605 1.262 34.897 1.00 92.75 145 TYR A N 1
ATOM 1175 C CA . TYR A 1 145 ? -24.150 1.997 36.089 1.00 92.75 145 TYR A CA 1
ATOM 1176 C C . TYR A 1 145 ? -25.260 2.235 37.114 1.00 92.75 145 TYR A C 1
ATOM 1178 O O . TYR A 1 145 ? -24.999 2.273 38.312 1.00 92.75 145 TYR A O 1
ATOM 1186 N N . GLU A 1 146 ? -26.510 2.313 36.670 1.00 93.38 146 GLU A N 1
ATOM 1187 C CA . GLU A 1 146 ? -27.678 2.390 37.551 1.00 93.38 146 GLU A CA 1
ATOM 1188 C C . GLU A 1 146 ? -28.077 1.026 38.145 1.00 93.38 146 GLU A C 1
ATOM 1190 O O . GLU A 1 146 ? -29.058 0.936 38.882 1.00 93.38 146 GLU A O 1
ATOM 1195 N N . GLY A 1 147 ? -27.361 -0.053 37.809 1.00 91.38 147 GLY A N 1
ATOM 1196 C CA . GLY A 1 147 ? -27.628 -1.402 38.315 1.00 91.38 147 GLY A CA 1
ATOM 1197 C C . GLY A 1 147 ? -28.871 -2.073 37.720 1.00 91.38 147 GLY A C 1
ATOM 1198 O O . GLY A 1 147 ? -29.303 -3.111 38.219 1.00 91.38 147 GLY A O 1
ATOM 1199 N N . ARG A 1 148 ? -29.447 -1.509 36.651 1.00 93.38 148 ARG A N 1
ATOM 1200 C CA . ARG A 1 148 ? -30.600 -2.076 35.924 1.00 93.38 148 ARG A CA 1
ATOM 1201 C C . ARG A 1 148 ? -30.195 -3.143 34.907 1.00 93.38 148 ARG A C 1
ATOM 1203 O O . ARG A 1 148 ? -31.035 -3.925 34.471 1.00 93.38 148 ARG A O 1
ATOM 1210 N N . LEU A 1 149 ? -28.922 -3.159 34.527 1.00 93.25 149 LEU A N 1
ATOM 1211 C CA . LEU A 1 149 ? -28.321 -4.086 33.578 1.00 93.25 149 LEU A CA 1
ATOM 1212 C C . LEU A 1 149 ? -26.983 -4.571 34.137 1.00 93.25 149 LEU A C 1
ATOM 1214 O O . LEU A 1 149 ? -26.220 -3.791 34.703 1.00 93.25 149 LEU A O 1
ATOM 1218 N N . LEU A 1 150 ? -26.655 -5.850 33.968 1.00 95.00 150 LEU A N 1
ATOM 1219 C CA . LEU A 1 150 ? -25.356 -6.342 34.418 1.00 95.00 150 LEU A CA 1
ATOM 1220 C C . LEU A 1 150 ? -24.250 -5.882 33.462 1.00 95.00 150 LEU A C 1
ATOM 1222 O O . LEU A 1 150 ? -24.412 -5.929 32.245 1.00 95.00 150 LEU A O 1
ATOM 1226 N N . PHE A 1 151 ? -23.070 -5.536 33.984 1.00 92.88 151 PHE A N 1
ATOM 1227 C CA . PHE A 1 151 ? -21.932 -5.107 33.154 1.00 92.88 151 PHE A CA 1
ATOM 1228 C C . PHE A 1 151 ? -21.545 -6.124 32.071 1.00 92.88 151 PHE A C 1
ATOM 1230 O O . PHE A 1 151 ? -21.166 -5.748 30.966 1.00 92.88 151 PHE A O 1
ATOM 1237 N N . ARG A 1 152 ? -21.694 -7.426 32.339 1.00 92.44 152 ARG A N 1
ATOM 1238 C CA . ARG A 1 152 ? -21.470 -8.481 31.335 1.00 92.44 152 ARG A CA 1
ATOM 1239 C C . ARG A 1 152 ? -22.472 -8.426 30.176 1.00 92.44 152 ARG A C 1
ATOM 1241 O O . ARG A 1 152 ? -22.106 -8.689 29.037 1.00 92.44 152 ARG A O 1
ATOM 1248 N N . GLU A 1 153 ? -23.719 -8.066 30.463 1.00 93.19 153 GLU A N 1
ATOM 1249 C CA . GLU A 1 153 ? -24.790 -7.946 29.469 1.00 93.19 153 GLU A CA 1
ATOM 1250 C C . GLU A 1 153 ? -24.633 -6.647 28.684 1.00 93.19 153 GLU A C 1
ATOM 1252 O O . GLU A 1 153 ? -24.762 -6.648 27.465 1.00 93.19 153 GLU A O 1
ATOM 1257 N N . ALA A 1 154 ? -24.241 -5.563 29.356 1.00 93.56 154 ALA A N 1
ATOM 1258 C CA . ALA A 1 154 ? -23.857 -4.315 28.708 1.00 93.56 154 ALA A CA 1
ATOM 1259 C C . ALA A 1 154 ? -22.678 -4.513 27.741 1.00 93.56 154 ALA A C 1
ATOM 1261 O O . ALA A 1 154 ? -22.725 -4.058 26.599 1.00 93.56 154 ALA A O 1
ATOM 1262 N N . ALA A 1 155 ? -21.649 -5.254 28.161 1.00 93.69 155 ALA A N 1
ATOM 1263 C CA . ALA A 1 155 ? -20.512 -5.612 27.318 1.00 93.69 155 ALA A CA 1
ATOM 1264 C C . ALA A 1 155 ? -20.945 -6.431 26.090 1.00 93.69 155 ALA A C 1
ATOM 1266 O O . ALA A 1 155 ? -20.544 -6.112 24.969 1.00 93.69 155 ALA A O 1
ATOM 1267 N N . ALA A 1 156 ? -21.823 -7.422 26.280 1.00 93.75 156 ALA A N 1
ATOM 1268 C CA . ALA A 1 156 ? -22.377 -8.221 25.190 1.00 93.75 156 ALA A CA 1
ATOM 1269 C C . ALA A 1 156 ? -23.206 -7.374 24.205 1.00 93.75 156 ALA A C 1
ATOM 1271 O O . ALA A 1 156 ? -22.997 -7.470 22.997 1.00 93.75 156 ALA A O 1
ATOM 1272 N N . LEU A 1 157 ? -24.083 -6.495 24.706 1.00 93.38 157 LEU A N 1
ATOM 1273 C CA . LEU A 1 157 ? -24.915 -5.598 23.893 1.00 93.38 157 LEU A CA 1
ATOM 1274 C C . LEU A 1 157 ? -24.088 -4.588 23.093 1.00 93.38 157 LEU A C 1
ATOM 1276 O O . LEU A 1 157 ? -24.444 -4.244 21.969 1.00 93.38 157 LEU A O 1
ATOM 1280 N N . LEU A 1 158 ? -22.969 -4.126 23.650 1.00 91.88 158 LEU A N 1
ATOM 1281 C CA . LEU A 1 158 ? -22.053 -3.210 22.973 1.00 91.88 158 LEU A CA 1
ATOM 1282 C C . LEU A 1 158 ? -21.017 -3.939 22.107 1.00 91.88 158 LEU A C 1
ATOM 1284 O O . LEU A 1 158 ? -20.282 -3.282 21.363 1.00 91.88 158 LEU A O 1
ATOM 1288 N N . GLY A 1 159 ? -20.956 -5.273 22.169 1.00 91.75 159 GLY A N 1
ATOM 1289 C CA . GLY A 1 159 ? -19.973 -6.100 21.473 1.00 91.75 159 GLY A CA 1
ATOM 1290 C C . GLY A 1 159 ? -18.534 -5.748 21.858 1.00 91.75 159 GLY A C 1
ATOM 1291 O O . GLY A 1 159 ? -17.688 -5.577 20.976 1.00 91.75 159 GLY A O 1
ATOM 1292 N N . THR A 1 160 ? -18.287 -5.560 23.156 1.00 91.69 160 THR A N 1
ATOM 1293 C CA . THR A 1 160 ? -16.982 -5.244 23.759 1.00 91.69 160 THR A CA 1
ATOM 1294 C C . THR A 1 160 ? -16.768 -6.077 25.029 1.00 91.69 160 THR A C 1
ATOM 1296 O O . THR A 1 160 ? -17.612 -6.891 25.393 1.00 91.69 160 THR A O 1
ATOM 1299 N N . SER A 1 161 ? -15.633 -5.911 25.706 1.00 89.12 161 SER A N 1
ATOM 1300 C CA . SER A 1 161 ? -15.355 -6.545 26.997 1.00 89.12 161 SER A CA 1
ATOM 1301 C C . SER A 1 161 ? -15.776 -5.647 28.164 1.00 89.12 161 SER A C 1
ATOM 1303 O O . SER A 1 161 ? -15.844 -4.424 28.034 1.00 89.12 161 SER A O 1
ATOM 1305 N N . VAL A 1 162 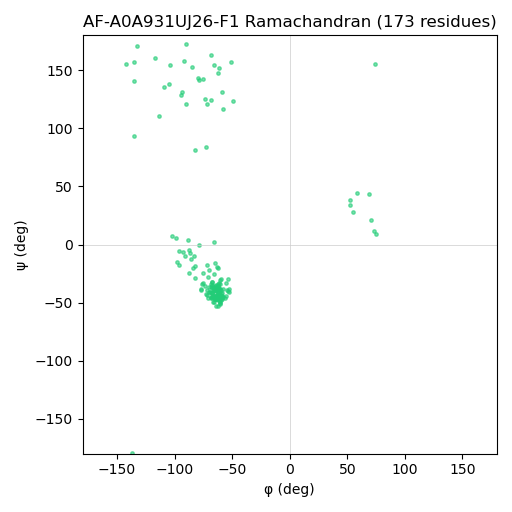? -16.007 -6.246 29.335 1.00 89.56 162 VAL A N 1
ATOM 1306 C CA . VAL A 1 162 ? -16.357 -5.504 30.561 1.00 89.56 162 VAL A CA 1
ATOM 1307 C C . VAL A 1 162 ? -15.278 -4.479 30.930 1.00 89.56 162 VAL A C 1
ATOM 1309 O O . VAL A 1 162 ? -15.610 -3.359 31.302 1.00 89.56 162 VAL A O 1
ATOM 1312 N N . GLY A 1 163 ? -13.996 -4.816 30.748 1.00 88.81 163 GLY A N 1
ATOM 1313 C CA . GLY A 1 163 ? -12.877 -3.914 31.054 1.00 88.81 163 GLY A CA 1
ATOM 1314 C C . GLY A 1 163 ? -12.845 -2.634 30.210 1.00 88.81 163 GLY A C 1
ATOM 1315 O O . GLY A 1 163 ? -12.248 -1.646 30.622 1.00 88.81 163 GLY A O 1
ATOM 1316 N N . ASN A 1 164 ? -13.526 -2.621 29.062 1.00 88.88 164 ASN A N 1
ATOM 1317 C CA . ASN A 1 164 ? -13.592 -1.454 28.184 1.00 88.88 164 ASN A CA 1
ATOM 1318 C C . ASN A 1 164 ? -14.780 -0.530 28.499 1.00 88.88 164 ASN A C 1
ATOM 1320 O O . ASN A 1 164 ? -14.863 0.562 27.934 1.00 88.88 164 ASN A O 1
ATOM 1324 N N . LEU A 1 165 ? -15.715 -0.949 29.362 1.00 90.31 165 LEU A N 1
ATOM 1325 C CA . LEU A 1 165 ? -16.940 -0.190 29.628 1.00 90.31 165 LEU A CA 1
ATOM 1326 C C . LEU A 1 165 ? -16.664 1.129 30.346 1.00 90.31 165 LEU A C 1
ATOM 1328 O O . LEU A 1 165 ? -17.219 2.141 29.936 1.00 90.31 165 LEU A O 1
ATOM 1332 N N . ASP A 1 166 ? -15.761 1.147 31.329 1.00 90.06 166 ASP A N 1
ATOM 1333 C CA . ASP A 1 166 ? -15.419 2.368 32.074 1.00 90.06 166 ASP A CA 1
ATOM 1334 C C . ASP A 1 166 ? -14.847 3.460 31.172 1.00 90.06 166 ASP A C 1
ATOM 1336 O O . ASP A 1 166 ? -15.211 4.634 31.267 1.00 90.06 166 ASP A O 1
ATOM 1340 N N . HIS A 1 167 ? -13.951 3.082 30.264 1.00 88.00 167 HIS A N 1
ATOM 1341 C CA . HIS A 1 167 ? -13.371 4.029 29.321 1.00 88.00 167 HIS A CA 1
ATOM 1342 C C . HIS A 1 167 ? -14.410 4.493 28.293 1.00 88.00 167 HIS A C 1
ATOM 1344 O O . HIS A 1 167 ? -14.499 5.679 27.978 1.00 88.00 167 HIS A O 1
ATOM 1350 N N . TYR A 1 168 ? -15.247 3.575 27.809 1.00 90.44 168 TYR A N 1
ATOM 1351 C CA . TYR A 1 168 ? -16.301 3.906 26.858 1.00 90.44 168 TYR A CA 1
ATOM 1352 C C . TYR A 1 168 ? -17.407 4.781 27.474 1.00 90.44 168 TYR A C 1
ATOM 1354 O O . TYR A 1 168 ? -17.944 5.655 26.799 1.00 90.44 168 TYR A O 1
ATOM 1362 N N . ALA A 1 169 ? -17.705 4.617 28.765 1.00 89.62 169 ALA A N 1
ATOM 1363 C CA . ALA A 1 169 ? -18.613 5.476 29.524 1.00 89.62 169 ALA A CA 1
ATOM 1364 C C . ALA A 1 169 ? -18.089 6.908 29.635 1.00 89.62 169 ALA A C 1
ATOM 1366 O O . ALA A 1 169 ? -18.831 7.848 29.342 1.00 89.62 169 ALA A O 1
ATOM 1367 N N . LYS A 1 170 ? -16.795 7.076 29.939 1.00 89.00 170 LYS A N 1
ATOM 1368 C CA . LYS A 1 170 ? -16.133 8.391 29.955 1.00 89.00 170 LYS A CA 1
ATOM 1369 C C . LYS A 1 170 ? -16.204 9.084 28.593 1.00 89.00 170 LYS A C 1
ATOM 1371 O O . LYS A 1 170 ? -16.584 10.249 28.533 1.00 89.00 170 LYS A O 1
ATOM 1376 N N . GLU A 1 171 ? -15.919 8.355 27.516 1.00 86.94 171 GLU A N 1
ATOM 1377 C CA . GLU A 1 171 ? -16.054 8.830 26.127 1.00 86.94 171 GLU A CA 1
ATOM 1378 C C . GLU A 1 171 ? -17.497 9.233 25.766 1.00 86.94 171 GLU A C 1
ATOM 1380 O O . GLU A 1 171 ? -17.727 10.169 24.997 1.00 86.94 171 GLU A O 1
ATOM 1385 N N . MET A 1 172 ? -18.493 8.541 26.329 1.00 86.12 172 MET A N 1
ATOM 1386 C CA . MET A 1 172 ? -19.917 8.816 26.106 1.00 86.12 172 MET A CA 1
ATOM 1387 C C . MET A 1 172 ? -20.511 9.865 27.053 1.00 86.12 172 MET A C 1
ATOM 1389 O O . MET A 1 172 ? -21.677 10.235 26.881 1.00 86.12 172 MET A O 1
ATOM 1393 N N . GLY A 1 173 ? -19.738 10.352 28.029 1.00 85.19 173 GLY A N 1
ATOM 1394 C CA . GLY A 1 173 ? -20.197 11.294 29.050 1.00 85.19 173 GLY A CA 1
ATOM 1395 C C . GLY A 1 173 ? -21.168 10.689 30.069 1.00 85.19 173 GLY A C 1
ATOM 1396 O O . GLY A 1 173 ? -21.923 11.431 30.693 1.00 85.19 173 GLY A O 1
ATOM 1397 N N . VAL A 1 174 ? -21.170 9.363 30.224 1.00 83.00 174 VAL A N 1
ATOM 1398 C CA . VAL A 1 174 ? -21.985 8.642 31.211 1.00 83.00 174 VAL A CA 1
ATOM 1399 C C . VAL A 1 174 ? -21.144 8.432 32.472 1.00 83.00 174 VAL A C 1
ATOM 1401 O O . VAL A 1 174 ? -19.987 8.020 32.374 1.00 83.00 174 VAL A O 1
ATOM 1404 N N . ARG A 1 175 ? -21.702 8.763 33.640 1.00 63.28 175 ARG A N 1
ATOM 1405 C CA . ARG A 1 175 ? -21.076 8.611 34.961 1.00 63.28 175 ARG A CA 1
ATOM 1406 C C . ARG A 1 175 ? -21.975 7.809 35.881 1.00 63.28 175 ARG A C 1
ATOM 1408 O O . ARG A 1 175 ? -23.205 7.996 35.758 1.00 63.28 175 ARG A O 1
#

pLDDT: mean 78.43, std 11.69, range [43.62, 95.0]

Solvent-accessible surface area (backbone atoms only — not comparable to full-atom values): 10063 Å² total; per-residue (Å²): 134,70,67,36,96,65,63,23,68,58,53,47,50,54,35,56,76,66,72,46,51,66,60,56,48,14,61,75,62,71,51,56,47,71,59,52,51,30,24,53,71,6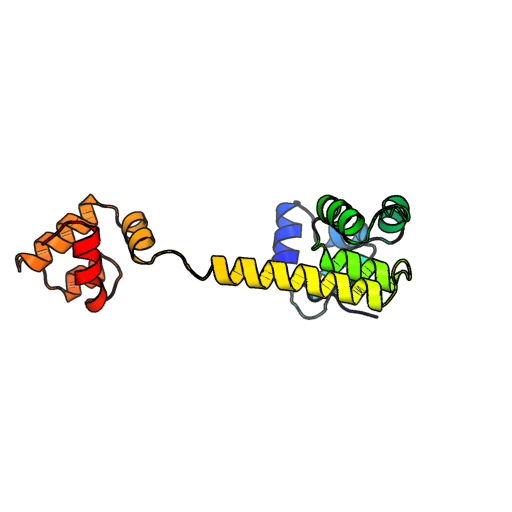1,78,41,64,56,39,50,65,67,76,50,52,65,69,65,47,59,75,68,52,53,91,93,52,58,71,64,62,44,14,51,55,51,14,67,77,66,74,46,56,41,68,59,41,44,54,49,33,41,78,67,68,76,41,51,73,68,60,43,49,57,50,50,51,58,54,49,54,53,51,51,52,52,47,65,73,47,70,69,62,82,55,65,63,63,51,48,43,68,74,59,34,64,69,56,49,44,53,44,48,48,34,26,76,71,68,78,35,55,55,68,55,37,15,59,76,67,73,53,54,59,85,51,44,68,60,47,25,58,77,64,72,49,129

Foldseek 3Di:
DDFDPDDLCVLVVVCVVVVHDLVRLCVVLVHDSVVSVCSNVVVGGHHLCSLDPPVVLVVQDDLVDALQVSLVVSCVVSVHHSLSSLVVCCVVVVDDPVSSVVVVVVVVVVVVVVVVVVVPDPDPLVVLCVVQPLVRLQVLLQCCVVVVDPLCVSCVSSVHDSVCSVVSCVVSVHD

Radius of gyration: 25.47 Å; Cα contacts (8 Å, |Δi|>4): 146; chains: 1; bounding box: 55×36×63 Å